Protein AF-A0A956FNY9-F1 (afdb_monomer)

Mean predicted aligned error: 20.66 Å

Structure (mmCIF, N/CA/C/O backbone):
data_AF-A0A956FNY9-F1
#
_entry.id   AF-A0A956FNY9-F1
#
loop_
_atom_site.group_PDB
_atom_site.id
_atom_site.type_symbol
_atom_site.label_atom_id
_atom_site.label_alt_id
_atom_site.label_comp_id
_atom_site.label_asym_id
_atom_site.label_entity_id
_atom_site.label_seq_id
_atom_site.pdbx_PDB_ins_code
_atom_site.Cartn_x
_atom_site.Cartn_y
_atom_site.Cartn_z
_atom_site.occupancy
_atom_site.B_iso_or_equiv
_atom_site.auth_seq_id
_atom_site.auth_comp_id
_atom_site.auth_asym_id
_atom_site.auth_atom_id
_atom_site.pdbx_PDB_model_num
ATOM 1 N N . MET A 1 1 ? -57.944 -16.208 7.566 1.00 44.38 1 MET A N 1
ATOM 2 C CA . MET A 1 1 ? -57.662 -16.495 6.137 1.00 44.38 1 MET A CA 1
ATOM 3 C C . MET A 1 1 ? -56.231 -16.081 5.834 1.00 44.38 1 MET A C 1
ATOM 5 O O . MET A 1 1 ? -55.843 -15.037 6.316 1.00 44.38 1 MET A O 1
ATOM 9 N N . SER A 1 2 ? -55.382 -16.744 5.066 1.00 45.12 2 SER A N 1
ATOM 10 C CA . SER A 1 2 ? -55.201 -18.133 4.656 1.00 45.12 2 SER A CA 1
ATOM 11 C C . SER A 1 2 ? -53.723 -18.191 4.235 1.00 45.12 2 SER A C 1
ATOM 13 O O . SER A 1 2 ? -53.225 -17.270 3.594 1.00 45.12 2 SER A O 1
ATOM 15 N N . ARG A 1 3 ? -53.011 -19.224 4.682 1.00 61.75 3 ARG A N 1
ATOM 16 C CA . ARG A 1 3 ? -51.566 -19.447 4.508 1.00 61.75 3 ARG A CA 1
ATOM 17 C C . ARG A 1 3 ? -51.250 -19.749 3.047 1.00 61.75 3 ARG A C 1
ATOM 19 O O . ARG A 1 3 ? -52.007 -20.539 2.502 1.00 61.75 3 ARG A O 1
ATOM 26 N N . ARG A 1 4 ? -50.080 -19.346 2.520 1.00 63.16 4 ARG A N 1
ATOM 27 C CA . ARG A 1 4 ? -49.234 -20.208 1.656 1.00 63.16 4 ARG A CA 1
ATOM 28 C C . ARG A 1 4 ? -47.748 -19.892 1.853 1.00 63.16 4 ARG A C 1
ATOM 30 O O . ARG A 1 4 ? -47.276 -18.813 1.528 1.00 63.16 4 ARG A O 1
ATOM 37 N N . ARG A 1 5 ? -47.046 -20.870 2.431 1.00 58.44 5 ARG A N 1
ATOM 38 C CA . ARG A 1 5 ? -45.588 -21.016 2.436 1.00 58.44 5 ARG A CA 1
ATOM 39 C C . ARG A 1 5 ? -45.183 -21.624 1.092 1.00 58.44 5 ARG A C 1
ATOM 41 O O . ARG A 1 5 ? -45.842 -22.568 0.665 1.00 58.44 5 ARG A O 1
ATOM 48 N N . LEU A 1 6 ? -44.098 -21.156 0.487 1.00 56.81 6 LEU A N 1
ATOM 49 C CA . LEU A 1 6 ? -43.385 -21.887 -0.560 1.00 56.81 6 LEU A CA 1
ATOM 50 C C . LEU A 1 6 ? -41.918 -21.960 -0.145 1.00 56.81 6 LEU A C 1
ATOM 52 O O . LEU A 1 6 ? -41.164 -21.001 -0.266 1.00 56.81 6 LEU A O 1
ATOM 56 N N . ALA A 1 7 ? -41.567 -23.105 0.436 1.00 48.56 7 ALA A N 1
ATOM 57 C CA . ALA A 1 7 ? -40.194 -23.545 0.583 1.00 48.56 7 ALA A CA 1
ATOM 58 C C . ALA A 1 7 ? -39.709 -23.973 -0.807 1.00 48.56 7 ALA A C 1
ATOM 60 O O . ALA A 1 7 ? -40.304 -24.870 -1.403 1.00 48.56 7 ALA A O 1
ATOM 61 N N . SER A 1 8 ? -38.674 -23.316 -1.329 1.00 48.50 8 SER A N 1
ATOM 62 C CA . SER A 1 8 ? -37.964 -23.789 -2.517 1.00 48.50 8 SER A CA 1
ATOM 63 C C . SER A 1 8 ? -36.744 -24.577 -2.056 1.00 48.50 8 SER A C 1
ATOM 65 O O . SER A 1 8 ? -35.963 -24.107 -1.228 1.00 48.50 8 SER A O 1
ATOM 67 N N . ALA A 1 9 ? -36.673 -25.817 -2.523 1.00 54.06 9 ALA A N 1
ATOM 68 C CA . ALA A 1 9 ? -35.753 -26.845 -2.083 1.00 54.06 9 ALA A CA 1
ATOM 69 C C . ALA A 1 9 ? -34.297 -26.526 -2.453 1.00 54.06 9 ALA A C 1
ATOM 71 O O . ALA A 1 9 ? -33.993 -26.143 -3.581 1.00 54.06 9 ALA A O 1
ATOM 72 N N . LEU A 1 10 ? -33.402 -26.754 -1.488 1.00 50.94 10 LEU A N 1
ATOM 73 C CA . LEU A 1 10 ? -31.972 -26.918 -1.713 1.00 50.94 10 LEU A CA 1
ATOM 74 C C . LEU A 1 10 ? -31.731 -28.088 -2.679 1.00 50.94 10 LEU A C 1
ATOM 76 O O . LEU A 1 10 ? -32.169 -29.206 -2.412 1.00 50.94 10 LEU A O 1
ATOM 80 N N . ALA A 1 11 ? -30.9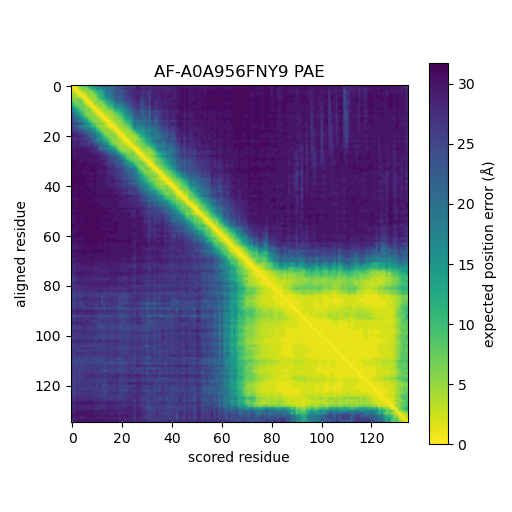48 -27.854 -3.729 1.00 53.75 11 ALA A N 1
ATOM 81 C CA . ALA A 1 11 ? -30.269 -28.902 -4.484 1.00 53.75 11 ALA A CA 1
ATOM 82 C C . ALA A 1 11 ? -28.759 -28.648 -4.394 1.00 53.75 11 ALA A C 1
ATOM 84 O O . ALA A 1 11 ? -28.165 -27.940 -5.203 1.00 53.75 11 ALA A O 1
ATOM 85 N N . PHE A 1 12 ? -28.155 -29.188 -3.338 1.00 47.69 12 PHE A N 1
ATOM 86 C CA . PHE A 1 12 ? -26.717 -29.175 -3.095 1.00 47.69 12 PHE A CA 1
ATOM 87 C C . PHE A 1 12 ? -26.096 -30.291 -3.951 1.00 47.69 12 PHE A C 1
ATOM 89 O O . PHE A 1 12 ? -26.048 -31.446 -3.532 1.00 47.69 12 PHE A O 1
ATOM 96 N N . SER A 1 13 ? -25.698 -29.985 -5.189 1.00 54.59 13 SER A N 1
ATOM 97 C CA . SER A 1 13 ? -24.926 -30.933 -6.006 1.00 54.59 13 SER A CA 1
ATOM 98 C C . SER A 1 13 ? -23.462 -30.878 -5.592 1.00 54.59 13 SER A C 1
ATOM 100 O O . SER A 1 13 ? -22.696 -30.015 -6.012 1.00 54.59 13 SER A O 1
ATOM 102 N N . LEU A 1 14 ? -23.112 -31.811 -4.715 1.00 52.03 14 LEU A N 1
ATOM 103 C CA . LEU A 1 14 ? -21.759 -32.136 -4.300 1.00 52.03 14 LEU A CA 1
ATOM 104 C C . LEU A 1 14 ? -21.060 -32.878 -5.454 1.00 52.03 14 LEU A C 1
ATOM 106 O O . LEU A 1 14 ? -21.3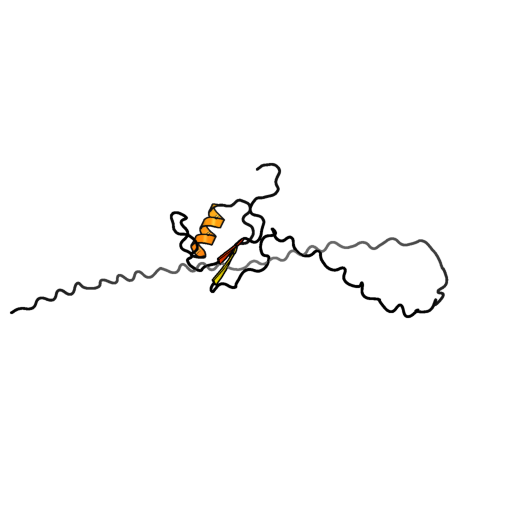37 -34.051 -5.690 1.00 52.03 14 LEU A O 1
ATOM 110 N N . VAL A 1 15 ? -20.162 -32.208 -6.176 1.00 61.62 15 VAL A N 1
ATOM 111 C CA . VAL A 1 15 ? -19.206 -32.874 -7.074 1.00 61.62 15 VAL A CA 1
ATOM 112 C C . VAL A 1 15 ? -17.866 -32.917 -6.345 1.00 61.62 15 VAL A C 1
ATOM 114 O O . VAL A 1 15 ? -17.217 -31.889 -6.165 1.00 61.62 15 VAL A O 1
ATOM 117 N N . LEU A 1 16 ? -17.489 -34.104 -5.862 1.00 56.62 16 LEU A N 1
ATOM 118 C CA . LEU A 1 16 ? -16.159 -34.358 -5.306 1.00 56.62 16 LEU A CA 1
ATOM 119 C C . LEU A 1 16 ? -15.100 -34.252 -6.421 1.00 56.62 16 LEU A C 1
ATOM 121 O O . LEU A 1 16 ? -15.322 -34.796 -7.505 1.00 56.62 16 LEU A O 1
ATOM 125 N N . PRO A 1 17 ? -13.929 -33.643 -6.165 1.00 57.16 17 PRO A N 1
ATOM 126 C CA . PRO A 1 17 ? -12.802 -33.723 -7.080 1.00 57.16 17 PRO A CA 1
ATOM 127 C C . PRO A 1 17 ? -12.147 -35.109 -6.989 1.00 57.16 17 PRO A C 1
ATOM 129 O O . PRO A 1 17 ? -11.829 -35.596 -5.902 1.00 57.16 17 PRO A O 1
ATOM 132 N N . ALA A 1 18 ? -11.919 -35.737 -8.142 1.00 57.41 18 ALA A N 1
ATOM 133 C CA . ALA A 1 18 ? -11.042 -36.894 -8.250 1.00 57.41 18 ALA A CA 1
ATOM 134 C C . ALA A 1 18 ? -9.599 -36.447 -7.964 1.00 57.41 18 ALA A C 1
ATOM 136 O O . ALA A 1 18 ? -9.021 -35.648 -8.699 1.00 57.41 18 ALA A O 1
ATOM 137 N N . ALA A 1 19 ? -9.035 -36.949 -6.869 1.00 47.38 19 ALA A N 1
ATOM 138 C CA . ALA A 1 19 ? -7.631 -36.791 -6.535 1.00 47.38 19 ALA A CA 1
ATOM 139 C C . ALA A 1 19 ? -6.783 -37.646 -7.491 1.00 47.38 19 ALA A C 1
ATOM 141 O O . ALA A 1 19 ? -6.758 -38.871 -7.378 1.00 47.38 19 ALA A O 1
ATOM 142 N N . SER A 1 20 ? -6.078 -37.004 -8.422 1.00 51.44 20 SER A N 1
ATOM 143 C CA . SER A 1 20 ? -4.992 -37.647 -9.166 1.00 51.44 20 SER A CA 1
ATOM 144 C C . SER A 1 20 ? -3.720 -37.591 -8.327 1.00 51.44 20 SER A C 1
ATOM 146 O O . SER A 1 20 ? -3.024 -36.579 -8.277 1.00 51.44 20 SER A O 1
ATOM 148 N N . LEU A 1 21 ? -3.443 -38.698 -7.645 1.00 43.78 21 LEU A N 1
ATOM 149 C CA . LEU A 1 21 ? -2.173 -38.984 -6.995 1.00 43.78 21 LEU A CA 1
ATOM 150 C C . LEU A 1 21 ? -1.182 -39.448 -8.074 1.00 43.78 21 LEU A C 1
ATOM 152 O O . LEU A 1 21 ? -1.336 -40.538 -8.620 1.00 43.78 21 LEU A O 1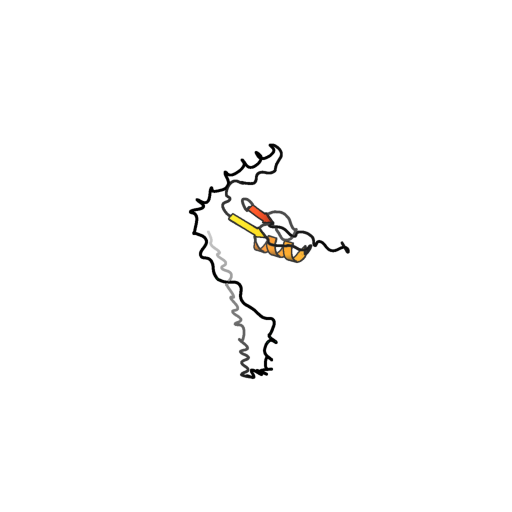
ATOM 156 N N . VAL A 1 22 ? -0.172 -38.635 -8.386 1.00 53.88 22 VAL A N 1
ATOM 157 C CA . VAL A 1 22 ? 1.008 -39.078 -9.144 1.00 53.88 22 VAL A CA 1
ATOM 158 C C . VAL A 1 22 ? 2.185 -39.123 -8.181 1.00 53.88 22 VAL A C 1
ATOM 160 O O . VAL A 1 22 ? 2.694 -38.094 -7.745 1.00 53.88 22 VAL A O 1
ATOM 163 N N . THR A 1 23 ? 2.603 -40.338 -7.841 1.00 47.03 23 THR A N 1
ATOM 164 C CA . THR A 1 23 ? 3.857 -40.646 -7.155 1.00 47.03 23 THR A CA 1
ATOM 165 C C . THR A 1 23 ? 4.829 -41.277 -8.154 1.00 47.03 23 THR A C 1
ATOM 167 O O . THR A 1 23 ? 4.577 -42.356 -8.681 1.00 47.03 23 THR A O 1
ATOM 170 N N . ALA A 1 24 ? 5.964 -40.620 -8.384 1.00 53.91 24 ALA A N 1
ATOM 171 C CA . ALA A 1 24 ? 7.173 -41.199 -8.978 1.00 53.91 24 ALA A CA 1
ATOM 172 C C . ALA A 1 24 ? 8.364 -40.526 -8.266 1.00 53.91 24 ALA A C 1
ATOM 174 O O . ALA A 1 24 ? 8.540 -39.319 -8.377 1.00 53.91 24 ALA A O 1
ATOM 175 N N . ALA A 1 25 ? 8.960 -41.144 -7.245 1.00 41.84 25 ALA A N 1
ATOM 176 C CA . ALA A 1 25 ? 9.925 -42.250 -7.276 1.00 41.84 25 ALA A CA 1
ATOM 177 C C . ALA A 1 25 ? 11.342 -41.815 -7.715 1.00 41.84 25 ALA A C 1
ATOM 179 O O . ALA A 1 25 ? 11.614 -41.616 -8.890 1.00 41.84 25 ALA A O 1
ATOM 180 N N . CYS A 1 26 ? 12.200 -41.702 -6.694 1.00 33.78 26 CYS A N 1
ATOM 181 C CA . CYS A 1 26 ? 13.627 -42.037 -6.588 1.00 33.78 26 CYS A CA 1
ATOM 182 C C . CYS A 1 26 ? 14.613 -41.793 -7.750 1.00 33.78 26 CYS A C 1
ATOM 184 O O . CYS A 1 26 ? 14.586 -42.463 -8.774 1.00 33.78 26 CYS A O 1
ATOM 186 N N . GLY A 1 27 ? 15.635 -40.992 -7.427 1.00 38.41 27 GLY A N 1
ATOM 187 C CA . GLY A 1 27 ? 16.981 -40.980 -8.016 1.00 38.41 27 GLY A CA 1
ATOM 188 C C . GLY A 1 27 ? 17.638 -39.631 -7.692 1.00 38.41 27 GLY A C 1
ATOM 189 O O . GLY A 1 27 ? 17.178 -38.614 -8.181 1.00 38.41 27 GLY A O 1
ATOM 190 N N . GLY A 1 28 ? 18.618 -39.464 -6.804 1.00 32.69 28 GLY A N 1
ATOM 191 C CA . GLY A 1 28 ? 19.601 -40.411 -6.306 1.00 32.69 28 GLY A CA 1
ATOM 192 C C . GLY A 1 28 ? 20.848 -40.400 -7.182 1.00 32.69 28 GLY A C 1
ATOM 193 O O . GLY A 1 28 ? 21.098 -41.404 -7.820 1.00 32.69 28 GLY A O 1
ATOM 194 N N . GLU A 1 29 ? 21.623 -39.308 -7.205 1.00 42.03 29 GLU A N 1
ATOM 195 C CA . GLU A 1 29 ? 23.077 -39.402 -7.406 1.00 42.03 29 GLU A CA 1
ATOM 196 C C . GLU A 1 29 ? 23.802 -38.126 -6.950 1.00 42.03 29 GLU A C 1
ATOM 198 O O . GLU A 1 29 ? 23.787 -37.074 -7.587 1.00 42.03 29 GLU A O 1
ATOM 203 N N . ALA A 1 30 ? 24.444 -38.243 -5.789 1.00 41.94 30 ALA A N 1
ATOM 204 C CA . ALA A 1 30 ? 25.461 -37.326 -5.314 1.00 41.94 30 ALA A CA 1
ATOM 205 C C . ALA A 1 30 ? 26.769 -37.624 -6.061 1.00 41.94 30 ALA A C 1
ATOM 207 O O . ALA A 1 30 ? 27.484 -38.559 -5.711 1.00 41.94 30 ALA A O 1
ATOM 208 N N . SER A 1 31 ? 27.108 -36.828 -7.074 1.00 42.53 31 SER A N 1
ATOM 209 C CA . SER A 1 31 ? 28.434 -36.884 -7.696 1.00 42.53 31 SER A CA 1
ATOM 210 C C . SER A 1 31 ? 29.373 -35.890 -7.011 1.00 42.53 31 SER A C 1
ATOM 212 O O . SER A 1 31 ? 29.628 -34.793 -7.507 1.00 42.53 31 SER A O 1
ATOM 214 N N . GLN A 1 32 ? 29.920 -36.307 -5.867 1.00 38.94 32 GLN A N 1
ATOM 215 C CA . GLN A 1 32 ? 31.156 -35.741 -5.334 1.00 38.94 32 GLN A CA 1
ATOM 216 C C . GLN A 1 32 ? 32.297 -36.043 -6.316 1.00 38.94 32 GLN A C 1
ATOM 218 O O . GLN A 1 32 ? 32.674 -37.198 -6.503 1.00 38.94 32 GLN A O 1
ATOM 223 N N . ARG A 1 33 ? 32.893 -35.009 -6.915 1.00 46.38 33 ARG A N 1
ATOM 224 C CA . ARG A 1 33 ? 34.276 -35.084 -7.401 1.00 46.38 33 ARG A CA 1
ATOM 225 C C . ARG A 1 33 ? 35.118 -34.122 -6.583 1.00 46.38 33 ARG A C 1
ATOM 227 O O . ARG A 1 33 ? 35.113 -32.916 -6.796 1.00 46.38 33 ARG A O 1
ATOM 234 N N . SER A 1 34 ? 35.794 -34.720 -5.611 1.00 44.31 34 SER A N 1
ATOM 235 C CA . SER A 1 34 ? 36.935 -34.172 -4.892 1.00 44.31 34 SER A CA 1
ATOM 236 C C . SER A 1 34 ? 38.059 -33.870 -5.887 1.00 44.31 34 SER A C 1
ATOM 238 O O . SER A 1 34 ? 38.469 -34.758 -6.637 1.00 44.31 34 SER A O 1
ATOM 240 N N . ALA A 1 35 ? 38.547 -32.632 -5.902 1.00 52.50 35 ALA A N 1
ATOM 241 C CA . ALA A 1 35 ? 39.801 -32.264 -6.544 1.00 52.50 35 ALA A CA 1
ATOM 242 C C . ALA A 1 35 ? 40.689 -31.591 -5.495 1.00 52.50 35 ALA A C 1
ATOM 244 O O . ALA A 1 35 ? 40.282 -30.661 -4.801 1.00 52.50 35 ALA A O 1
ATOM 245 N N . ALA A 1 36 ? 41.877 -32.162 -5.349 1.00 47.66 36 ALA A N 1
ATOM 246 C CA . ALA A 1 36 ? 42.831 -31.926 -4.288 1.00 47.66 36 ALA A CA 1
ATOM 247 C C . ALA A 1 36 ? 43.468 -30.526 -4.314 1.00 47.66 36 ALA A C 1
ATOM 249 O O . ALA A 1 36 ? 43.778 -29.969 -5.364 1.00 47.66 36 ALA A O 1
ATOM 250 N N . THR A 1 37 ? 43.736 -30.020 -3.113 1.00 42.59 37 THR A N 1
ATOM 251 C CA . THR A 1 37 ? 44.664 -28.928 -2.795 1.00 42.59 37 THR A CA 1
ATOM 252 C C . THR A 1 37 ? 46.112 -29.290 -3.153 1.00 42.59 37 THR A C 1
ATOM 254 O O . THR A 1 37 ? 46.532 -30.415 -2.875 1.00 42.59 37 THR A O 1
ATOM 257 N N . PRO A 1 38 ? 46.927 -28.323 -3.614 1.00 47.16 38 PRO A N 1
ATOM 258 C CA . PRO A 1 38 ? 48.346 -28.298 -3.270 1.00 47.16 38 PRO A CA 1
ATOM 259 C C . PRO A 1 38 ? 48.705 -27.155 -2.300 1.00 47.16 38 PRO A C 1
ATOM 261 O O . PRO A 1 38 ? 48.124 -26.072 -2.314 1.00 47.16 38 PRO A O 1
ATOM 264 N N . ALA A 1 39 ? 49.656 -27.490 -1.429 1.00 54.53 39 ALA A N 1
ATOM 265 C CA . ALA A 1 39 ? 50.171 -26.786 -0.256 1.00 54.53 39 ALA A CA 1
ATOM 266 C C . ALA A 1 39 ? 50.982 -25.498 -0.564 1.00 54.53 39 ALA A C 1
ATOM 268 O O . ALA A 1 39 ? 51.391 -25.290 -1.707 1.00 54.53 39 ALA A O 1
ATOM 269 N N . PRO A 1 40 ? 51.242 -24.647 0.454 1.00 47.31 40 PRO A N 1
ATOM 270 C CA . PRO A 1 40 ? 51.910 -23.352 0.302 1.00 47.31 40 PRO A CA 1
ATOM 271 C C . PRO A 1 40 ? 53.444 -23.454 0.238 1.00 47.31 40 PRO A C 1
ATOM 273 O O . PRO A 1 40 ? 54.061 -24.218 0.980 1.00 47.31 40 PRO A O 1
ATOM 276 N N . SER A 1 41 ? 54.067 -22.615 -0.593 1.00 46.75 41 SER A N 1
ATOM 277 C CA . SER A 1 41 ? 55.520 -22.410 -0.597 1.00 46.75 41 SER A CA 1
ATOM 278 C C . SER A 1 41 ? 55.948 -21.464 0.532 1.00 46.75 41 SER A C 1
ATOM 280 O O . SER A 1 41 ? 55.609 -20.282 0.523 1.00 46.75 41 SER A O 1
ATOM 282 N N . ALA A 1 42 ? 56.725 -21.993 1.479 1.00 46.09 42 ALA A N 1
ATOM 283 C CA . ALA A 1 42 ? 57.678 -21.250 2.314 1.00 46.09 42 ALA A CA 1
ATOM 284 C C . ALA A 1 42 ? 58.877 -20.798 1.427 1.00 46.09 42 ALA A C 1
ATOM 286 O O . ALA A 1 42 ? 59.027 -21.311 0.322 1.00 46.09 42 ALA A O 1
ATOM 287 N N . VAL A 1 43 ? 59.775 -19.862 1.754 1.00 40.12 43 VAL A N 1
ATOM 288 C CA . VAL A 1 43 ? 60.557 -19.619 2.979 1.00 40.12 43 VAL A CA 1
ATOM 289 C C . VAL A 1 43 ? 61.185 -18.211 2.868 1.00 40.12 43 VAL A C 1
ATOM 291 O O . VAL A 1 43 ? 61.532 -17.785 1.766 1.00 40.12 43 VAL A O 1
ATOM 294 N N . GLY A 1 44 ? 61.385 -17.523 3.996 1.00 32.69 44 GLY A N 1
ATOM 295 C CA . GLY A 1 44 ? 62.265 -16.355 4.117 1.00 32.69 44 GLY A CA 1
ATOM 296 C C . GLY A 1 44 ? 62.535 -16.005 5.587 1.00 32.69 44 GLY A C 1
ATOM 297 O O . GLY A 1 44 ? 61.686 -15.415 6.243 1.00 32.69 44 GLY A O 1
ATOM 298 N N . ASP A 1 45 ? 63.698 -16.443 6.068 1.00 36.38 45 ASP A N 1
ATOM 299 C CA . ASP A 1 45 ? 64.329 -16.388 7.405 1.00 36.38 45 ASP A CA 1
ATOM 300 C C . ASP A 1 45 ? 64.479 -14.952 7.989 1.00 36.38 45 ASP A C 1
ATOM 302 O O . ASP A 1 45 ? 64.446 -13.989 7.235 1.00 36.38 45 ASP A O 1
ATOM 306 N N . ALA A 1 46 ? 64.709 -14.627 9.272 1.00 42.72 46 ALA A N 1
ATOM 307 C CA . ALA A 1 46 ? 64.955 -15.313 10.541 1.00 42.72 46 ALA A CA 1
ATOM 308 C C . ALA A 1 46 ? 64.803 -14.291 11.704 1.00 42.72 46 ALA A C 1
ATOM 310 O O . ALA A 1 46 ? 65.024 -13.097 11.525 1.00 42.72 46 ALA A O 1
ATOM 311 N N . ASN A 1 47 ? 64.499 -14.798 12.906 1.00 52.38 47 ASN A N 1
ATOM 312 C CA . ASN A 1 47 ? 64.889 -14.304 14.241 1.00 52.38 47 ASN A CA 1
ATOM 313 C C . ASN A 1 47 ? 64.981 -12.783 14.506 1.00 52.38 47 ASN A C 1
ATOM 315 O O . ASN A 1 47 ? 66.046 -12.181 14.384 1.00 52.38 47 ASN A O 1
ATOM 319 N N . ALA A 1 48 ? 63.931 -12.226 15.116 1.00 38.88 48 ALA A N 1
ATOM 320 C CA . ALA A 1 48 ? 64.064 -11.109 16.050 1.00 38.88 4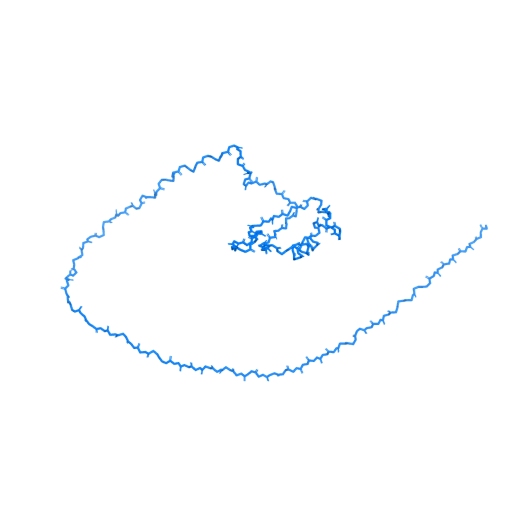8 ALA A CA 1
ATOM 321 C C . ALA A 1 48 ? 63.443 -11.516 17.391 1.00 38.88 48 ALA A C 1
ATOM 323 O O . ALA A 1 48 ? 62.293 -11.943 17.466 1.00 38.88 48 ALA A O 1
ATOM 324 N N . ALA A 1 49 ? 64.270 -11.461 18.428 1.00 42.62 49 ALA A N 1
ATOM 325 C CA . ALA A 1 49 ? 63.987 -11.913 19.776 1.00 42.62 49 ALA A CA 1
ATOM 326 C C . ALA A 1 49 ? 62.699 -11.306 20.359 1.00 42.62 49 ALA A C 1
ATOM 328 O O . ALA A 1 49 ? 62.453 -10.104 20.265 1.00 42.62 49 ALA A O 1
ATOM 329 N N . LEU A 1 50 ? 61.921 -12.161 21.023 1.00 41.91 50 LEU A N 1
ATOM 330 C CA . LEU A 1 50 ? 60.806 -11.784 21.881 1.00 41.91 50 LEU A CA 1
ATOM 331 C C . LEU A 1 50 ? 61.328 -10.930 23.045 1.00 41.91 50 LEU A C 1
ATOM 333 O O . LEU A 1 50 ? 62.005 -11.437 23.939 1.00 41.91 50 LEU A O 1
ATOM 337 N N . THR A 1 51 ? 60.986 -9.645 23.059 1.00 46.09 51 THR A N 1
ATOM 338 C CA . THR A 1 51 ? 61.011 -8.824 24.272 1.00 46.09 51 THR A CA 1
ATOM 339 C C . THR A 1 51 ? 59.588 -8.767 24.840 1.00 46.09 51 THR A C 1
ATOM 341 O O . THR A 1 51 ? 58.657 -8.407 24.119 1.00 46.09 51 THR A O 1
ATOM 344 N N . PRO A 1 52 ? 59.357 -9.117 26.118 1.00 42.19 52 PRO A N 1
ATOM 345 C CA . PRO A 1 52 ? 58.070 -8.874 26.749 1.00 42.19 52 PRO A CA 1
ATOM 346 C C . PRO A 1 52 ? 58.017 -7.403 27.178 1.00 42.19 52 PRO A C 1
ATOM 348 O O . PRO A 1 52 ? 58.418 -7.047 28.285 1.00 42.19 52 PRO A O 1
ATOM 351 N N . ALA A 1 53 ? 57.554 -6.527 26.286 1.00 43.31 53 ALA A N 1
ATOM 352 C CA . ALA A 1 53 ? 57.173 -5.173 26.667 1.00 43.31 53 ALA A CA 1
ATOM 353 C C . ALA A 1 53 ? 55.766 -5.217 27.282 1.00 43.31 53 ALA A C 1
ATOM 355 O O . ALA A 1 53 ? 54.778 -5.463 26.598 1.00 43.31 53 ALA A O 1
ATOM 356 N N . ALA A 1 54 ? 55.749 -5.054 28.604 1.00 46.88 54 ALA A N 1
ATOM 357 C CA . ALA A 1 54 ? 54.629 -4.852 29.513 1.00 46.88 54 ALA A CA 1
ATOM 358 C C . ALA A 1 54 ? 53.260 -4.540 28.876 1.00 46.88 54 ALA A C 1
ATOM 360 O O . ALA A 1 54 ? 53.082 -3.537 28.185 1.00 46.88 54 ALA A O 1
ATOM 361 N N . VAL A 1 55 ? 52.265 -5.354 29.239 1.00 46.44 55 VAL A N 1
ATOM 362 C CA . VAL A 1 55 ? 50.849 -4.986 29.180 1.00 46.44 55 VAL A CA 1
ATOM 363 C C . VAL A 1 55 ? 50.627 -3.771 30.082 1.00 46.44 55 VAL A C 1
ATOM 365 O O . VAL A 1 55 ? 50.508 -3.887 31.296 1.00 46.44 55 VAL A O 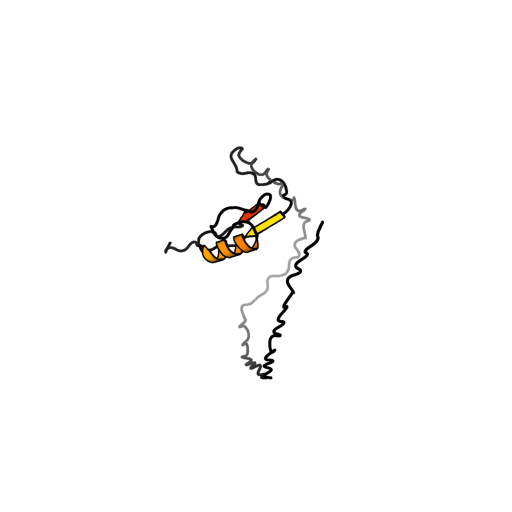1
ATOM 368 N N . ALA A 1 56 ? 50.646 -2.579 29.494 1.00 48.25 56 ALA A N 1
ATOM 369 C CA . ALA A 1 56 ? 50.133 -1.395 30.157 1.00 48.25 56 ALA A CA 1
ATOM 370 C C . ALA A 1 56 ? 48.604 -1.456 30.092 1.00 48.25 56 ALA A C 1
ATOM 372 O O . ALA A 1 56 ? 48.034 -1.567 29.005 1.00 48.25 56 ALA A O 1
ATOM 373 N N . ASP A 1 57 ? 47.963 -1.386 31.258 1.00 50.59 57 ASP A N 1
ATOM 374 C CA . ASP A 1 57 ? 46.533 -1.165 31.452 1.00 50.59 57 ASP A CA 1
ATOM 375 C C . ASP A 1 57 ? 46.066 0.107 30.723 1.00 50.59 57 ASP A C 1
ATOM 377 O O . ASP A 1 57 ? 45.909 1.186 31.299 1.00 50.59 57 ASP A O 1
ATOM 381 N N . ALA A 1 58 ? 45.824 -0.008 29.419 1.00 50.06 58 ALA A N 1
ATOM 382 C CA . ALA A 1 58 ? 45.075 0.977 28.668 1.00 50.06 58 ALA A CA 1
ATOM 383 C C . ALA A 1 58 ? 43.600 0.801 29.038 1.00 50.06 58 ALA A C 1
ATOM 385 O O . ALA A 1 58 ? 42.858 0.045 28.410 1.00 50.06 58 ALA A O 1
ATOM 386 N N . LYS A 1 59 ? 43.174 1.498 30.094 1.00 47.88 59 LYS A N 1
ATOM 387 C CA . LYS A 1 59 ? 41.758 1.717 30.390 1.00 47.88 59 LYS A CA 1
ATOM 388 C C . LYS A 1 59 ? 41.110 2.294 29.131 1.00 47.88 59 LYS A C 1
ATOM 390 O O . LYS A 1 59 ? 41.355 3.449 28.788 1.00 47.88 59 LYS A O 1
ATOM 395 N N . ALA A 1 60 ? 40.306 1.485 28.445 1.00 53.09 60 ALA A N 1
ATOM 396 C CA . ALA A 1 60 ? 39.491 1.931 27.330 1.00 53.09 60 ALA A CA 1
ATOM 397 C C . ALA A 1 60 ? 38.582 3.063 27.825 1.00 53.09 60 ALA A C 1
ATOM 399 O O . ALA A 1 60 ? 37.604 2.839 28.539 1.00 53.09 60 ALA A O 1
ATOM 400 N N . VAL A 1 61 ? 38.937 4.300 27.492 1.00 54.09 61 VAL A N 1
ATOM 401 C CA . VAL A 1 61 ? 38.007 5.419 27.574 1.00 54.09 61 VAL A CA 1
ATOM 402 C C . VAL A 1 61 ? 37.013 5.183 26.447 1.00 54.09 61 VAL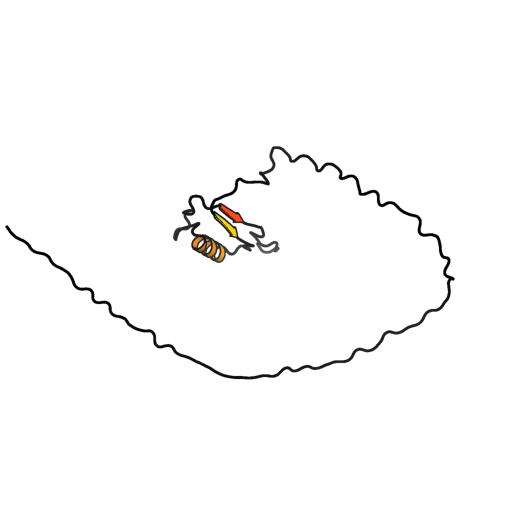 A C 1
ATOM 404 O O . VAL A 1 61 ? 37.367 5.269 25.272 1.00 54.09 61 VAL A O 1
ATOM 407 N N . ALA A 1 62 ? 35.789 4.801 26.811 1.00 62.12 62 ALA A N 1
ATOM 408 C CA . ALA A 1 62 ? 34.681 4.765 25.870 1.00 62.12 62 ALA A CA 1
ATOM 409 C C . ALA A 1 62 ? 34.594 6.141 25.187 1.00 62.12 62 ALA A C 1
ATOM 411 O O . ALA A 1 62 ? 34.684 7.151 25.893 1.00 62.12 62 ALA A O 1
ATOM 412 N N . PRO A 1 63 ? 34.462 6.217 23.851 1.00 64.81 63 PRO A N 1
ATOM 413 C CA . PRO A 1 63 ? 34.281 7.499 23.194 1.00 64.81 63 PRO A CA 1
ATOM 414 C C . PRO A 1 63 ? 33.021 8.146 23.769 1.00 64.81 63 PRO A C 1
ATOM 416 O O . PRO A 1 63 ? 31.931 7.578 23.697 1.00 64.81 63 PRO A O 1
ATOM 419 N N . GLU A 1 64 ? 33.189 9.313 24.384 1.00 64.88 64 GLU A N 1
ATOM 420 C CA . GLU A 1 64 ? 32.079 10.129 24.849 1.00 64.88 64 GLU A CA 1
ATOM 421 C C . GLU A 1 64 ? 31.216 10.453 23.625 1.00 64.88 64 GLU A C 1
ATOM 423 O O . GLU A 1 64 ? 31.692 11.035 22.643 1.00 64.88 64 GLU A O 1
ATOM 428 N N . ALA A 1 65 ? 29.983 9.943 23.627 1.00 69.50 65 ALA A N 1
ATOM 429 C CA . ALA A 1 65 ? 29.088 10.028 22.487 1.00 69.50 65 ALA A CA 1
ATOM 430 C C . ALA A 1 65 ? 28.859 11.505 22.155 1.00 69.50 65 ALA A C 1
ATOM 432 O O . ALA A 1 65 ? 28.257 12.240 22.938 1.00 69.50 65 ALA A O 1
ATOM 433 N N . ARG A 1 66 ? 29.353 11.948 20.994 1.00 72.44 66 ARG A N 1
ATOM 434 C CA . ARG A 1 66 ? 29.018 13.275 20.476 1.00 72.44 66 ARG A CA 1
ATOM 435 C C . ARG A 1 66 ? 27.492 13.355 20.386 1.00 72.44 66 ARG A C 1
ATOM 437 O O . ARG A 1 66 ? 26.908 12.432 19.809 1.00 72.44 66 ARG A O 1
ATOM 444 N N . PRO A 1 67 ? 26.853 14.401 20.935 1.00 71.12 67 PRO A N 1
ATOM 445 C CA . PRO A 1 67 ? 25.417 14.571 20.796 1.00 71.12 67 PRO A CA 1
ATOM 446 C C . PRO A 1 67 ? 25.060 14.497 19.313 1.00 71.12 67 PRO A C 1
ATOM 448 O O . PRO A 1 67 ? 25.647 15.211 18.495 1.00 71.12 67 PRO A O 1
ATOM 451 N N . LEU A 1 68 ? 24.164 13.573 18.962 1.00 73.31 68 LEU A N 1
ATOM 452 C CA . LEU A 1 68 ? 23.635 13.499 17.606 1.00 73.31 68 LEU A CA 1
ATOM 453 C C . LEU A 1 68 ? 22.984 14.853 17.291 1.00 73.31 68 LEU A C 1
ATOM 455 O O . LEU A 1 68 ? 22.357 15.426 18.186 1.00 73.31 68 LEU A O 1
ATOM 459 N N . PRO A 1 69 ? 23.143 15.381 16.066 1.00 76.06 69 PRO A N 1
ATOM 460 C CA . PRO A 1 69 ? 22.483 16.619 15.682 1.00 76.06 69 PRO A CA 1
ATOM 461 C C . PRO A 1 69 ? 20.987 16.505 15.987 1.00 76.06 69 PRO A C 1
ATOM 463 O O . PRO A 1 69 ? 20.348 15.519 15.609 1.00 76.06 69 PRO A O 1
ATOM 466 N N . GLU A 1 70 ? 20.453 17.482 16.721 1.00 72.19 70 GLU A N 1
ATOM 467 C CA . GLU A 1 70 ? 19.022 17.555 17.001 1.00 72.19 70 GLU A CA 1
ATOM 468 C C . GLU A 1 70 ? 18.272 17.578 15.664 1.00 72.19 70 GLU A C 1
ATOM 470 O O . GLU A 1 70 ? 18.643 18.311 14.743 1.00 72.19 70 GLU A O 1
ATOM 475 N N . ALA A 1 71 ? 17.275 16.701 15.525 1.00 73.62 71 ALA A N 1
ATOM 476 C CA . ALA A 1 71 ? 16.547 16.528 14.276 1.00 73.62 71 ALA A CA 1
ATOM 477 C C . ALA A 1 71 ? 15.955 17.866 13.810 1.00 73.62 71 ALA A C 1
ATOM 479 O O . ALA A 1 71 ? 15.364 18.598 14.606 1.00 73.62 71 ALA A O 1
ATOM 480 N N . SER A 1 72 ? 16.108 18.184 12.521 1.00 80.12 72 SER A N 1
ATOM 481 C CA . SER A 1 72 ? 15.526 19.394 11.941 1.00 80.12 72 SER A CA 1
ATOM 482 C C . SER A 1 72 ? 14.006 19.406 12.156 1.00 80.12 72 SER A C 1
ATOM 484 O O . SER A 1 72 ? 13.372 18.366 11.967 1.00 80.12 72 SER A O 1
ATOM 486 N N . PRO A 1 73 ? 13.402 20.556 12.510 1.00 80.00 73 PRO A N 1
ATOM 487 C CA . PRO A 1 73 ? 11.966 20.647 12.791 1.00 80.00 73 PRO A CA 1
ATOM 488 C C . PRO A 1 73 ? 11.089 20.292 11.579 1.00 80.00 73 PRO A C 1
ATOM 490 O O . PRO A 1 73 ? 9.938 19.905 11.758 1.00 80.00 73 PRO A O 1
ATOM 493 N N . ASP A 1 74 ? 11.652 20.370 10.370 1.00 87.94 74 ASP A N 1
ATOM 494 C CA . ASP A 1 74 ? 10.979 20.045 9.108 1.00 87.94 74 ASP A CA 1
ATOM 495 C C . ASP A 1 74 ? 11.204 18.593 8.647 1.00 87.94 74 ASP A C 1
ATOM 497 O O . ASP A 1 74 ? 10.710 18.188 7.593 1.00 87.94 74 ASP A O 1
ATOM 501 N N . ALA A 1 75 ? 11.965 17.790 9.399 1.00 86.69 75 ALA A N 1
ATOM 502 C CA . ALA A 1 75 ? 12.170 16.390 9.055 1.00 86.69 75 ALA A CA 1
ATOM 503 C C . ALA A 1 75 ? 10.873 15.588 9.269 1.00 86.69 75 ALA A C 1
ATOM 505 O O . ALA A 1 75 ? 10.169 15.798 10.264 1.00 86.69 75 ALA A O 1
ATOM 506 N N . PRO A 1 76 ? 10.554 14.631 8.378 1.00 87.00 76 PRO A N 1
ATOM 507 C CA . PRO A 1 76 ? 9.410 13.761 8.588 1.00 87.00 76 PRO A CA 1
ATOM 508 C C . PRO A 1 76 ? 9.568 12.979 9.902 1.00 87.00 76 PRO A C 1
ATOM 510 O O . PRO A 1 76 ? 10.686 12.611 10.285 1.00 87.00 76 PRO A O 1
ATOM 513 N N . PRO A 1 77 ? 8.460 12.702 10.609 1.00 89.06 77 PRO A N 1
ATOM 514 C CA . PRO A 1 77 ? 8.517 12.004 11.881 1.00 89.06 77 PRO A CA 1
ATOM 515 C C . PRO A 1 77 ? 9.098 10.600 11.692 1.00 89.06 77 PRO A C 1
ATOM 517 O O . PRO A 1 77 ? 8.599 9.801 10.905 1.00 89.06 77 PRO A O 1
ATOM 520 N N . THR A 1 78 ? 10.125 10.269 12.472 1.00 90.81 78 THR A N 1
ATOM 521 C CA . THR A 1 78 ? 10.728 8.922 12.500 1.00 90.81 78 THR A CA 1
ATOM 522 C C . THR A 1 78 ? 9.990 7.962 13.433 1.00 90.81 78 THR A C 1
ATOM 524 O O . THR A 1 78 ? 10.293 6.772 13.490 1.00 90.81 78 THR A O 1
ATOM 527 N N . LYS A 1 79 ? 9.008 8.476 14.181 1.00 91.00 79 LYS A N 1
ATOM 528 C CA . LYS A 1 79 ? 8.112 7.712 15.047 1.00 91.00 79 LYS A CA 1
ATOM 529 C C . LYS A 1 79 ? 6.683 8.107 14.725 1.00 91.00 79 LYS A C 1
ATOM 531 O O . LYS A 1 79 ? 6.309 9.267 14.880 1.00 91.00 79 LYS A O 1
ATOM 536 N N . VAL A 1 80 ? 5.893 7.128 14.317 1.00 90.06 80 VAL A N 1
ATOM 537 C CA . VAL A 1 80 ? 4.458 7.283 14.079 1.00 90.06 80 VAL A CA 1
ATOM 538 C C . VAL A 1 80 ? 3.674 6.564 15.180 1.00 90.06 80 VAL A C 1
ATOM 540 O O . VAL A 1 80 ? 4.187 5.595 15.751 1.00 90.06 80 VAL A O 1
ATOM 543 N N . PRO A 1 81 ? 2.455 7.019 15.525 1.00 91.69 81 PRO A N 1
ATOM 544 C CA . PRO A 1 81 ? 1.595 6.289 16.450 1.00 91.69 81 PRO A CA 1
ATOM 545 C C . PRO A 1 81 ? 1.354 4.850 15.978 1.00 91.69 81 PRO A C 1
ATOM 547 O O . PRO A 1 81 ? 1.264 4.584 14.780 1.00 91.69 81 PRO A O 1
ATOM 550 N N . GLY A 1 82 ? 1.230 3.916 16.923 1.00 91.75 82 GLY A N 1
ATOM 551 C CA . GLY A 1 82 ? 0.921 2.524 16.601 1.00 91.75 82 GLY A CA 1
ATOM 552 C C . GLY A 1 82 ? -0.470 2.372 15.979 1.00 91.75 82 GLY A C 1
ATOM 553 O O . GLY A 1 82 ? -1.413 3.054 16.379 1.00 91.75 82 GLY A O 1
ATOM 554 N N . ALA A 1 83 ? -0.604 1.446 15.029 1.00 94.12 83 ALA A N 1
ATOM 555 C CA . ALA A 1 83 ? -1.876 1.100 14.398 1.00 94.12 83 ALA A CA 1
ATOM 556 C C . ALA A 1 83 ? -2.359 -0.286 14.840 1.00 94.12 83 ALA A C 1
ATOM 558 O O . ALA A 1 83 ? -1.564 -1.150 15.207 1.00 94.12 83 ALA A O 1
ATOM 559 N N . LYS A 1 84 ? -3.676 -0.522 14.757 1.00 95.38 84 LYS A N 1
ATOM 560 C CA . LYS A 1 84 ? -4.278 -1.833 15.066 1.00 95.38 84 LYS A CA 1
ATOM 561 C C . LYS A 1 84 ? -3.753 -2.940 14.148 1.00 95.38 84 LYS A C 1
ATOM 563 O O . LYS A 1 84 ? -3.628 -4.083 14.577 1.00 95.38 84 LYS A O 1
ATOM 568 N N . ARG A 1 85 ? -3.477 -2.602 12.884 1.00 97.00 85 ARG A N 1
ATOM 569 C CA . ARG A 1 85 ? -2.905 -3.500 11.879 1.00 97.00 85 ARG A CA 1
ATOM 570 C 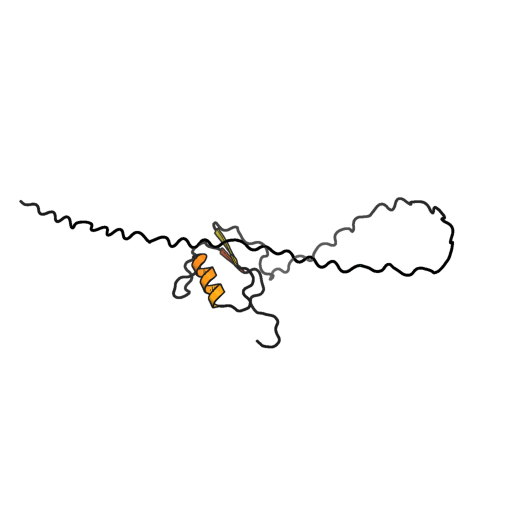C . ARG A 1 85 ? -1.906 -2.726 11.031 1.00 97.00 85 ARG A C 1
ATOM 572 O O . ARG A 1 85 ? -2.236 -1.665 10.506 1.00 97.00 85 ARG A O 1
ATOM 579 N N . ILE A 1 86 ? -0.710 -3.287 10.899 1.00 97.62 86 ILE A N 1
ATOM 580 C CA . ILE A 1 86 ? 0.357 -2.770 10.046 1.00 97.62 86 ILE A CA 1
ATOM 581 C C . ILE A 1 86 ? 0.710 -3.862 9.039 1.00 97.62 86 ILE A C 1
ATOM 583 O O . ILE A 1 86 ? 0.860 -5.024 9.420 1.00 97.62 86 ILE A O 1
ATOM 587 N N . VAL A 1 87 ? 0.824 -3.496 7.767 1.00 97.88 87 VAL A N 1
ATOM 588 C CA . VAL A 1 87 ? 1.343 -4.358 6.700 1.00 97.88 87 VAL A CA 1
ATOM 589 C C . VAL A 1 87 ? 2.593 -3.699 6.136 1.00 97.88 87 VAL A C 1
ATOM 591 O O . VAL A 1 87 ? 2.528 -2.574 5.652 1.00 97.88 87 VAL A O 1
ATOM 594 N N . ALA A 1 88 ? 3.727 -4.391 6.209 1.00 97.25 88 ALA A N 1
ATOM 595 C CA . ALA A 1 88 ? 4.956 -3.955 5.563 1.00 97.25 88 ALA A CA 1
ATOM 596 C C . ALA A 1 88 ? 5.043 -4.568 4.160 1.00 97.25 88 ALA A C 1
ATOM 598 O O . ALA A 1 88 ? 4.869 -5.778 4.007 1.00 97.25 88 ALA A O 1
ATOM 599 N N . LEU A 1 89 ? 5.298 -3.735 3.156 1.00 97.19 89 LEU A N 1
ATOM 600 C CA . LEU A 1 89 ? 5.632 -4.137 1.797 1.00 97.19 89 LEU A CA 1
ATOM 601 C C . LEU A 1 89 ? 7.137 -3.981 1.615 1.00 97.19 89 LEU A C 1
ATOM 603 O O . LEU A 1 89 ? 7.675 -2.911 1.902 1.00 97.19 89 LEU A O 1
ATOM 607 N N . GLY A 1 90 ? 7.772 -5.062 1.164 1.00 93.94 90 GLY A N 1
ATOM 608 C CA . GLY A 1 90 ? 9.186 -5.079 0.806 1.00 93.94 90 GLY A CA 1
ATOM 609 C C . GLY A 1 90 ? 9.476 -4.294 -0.473 1.00 93.94 90 GLY A C 1
ATOM 610 O O . GLY A 1 90 ? 8.662 -3.481 -0.924 1.00 93.94 90 GLY A O 1
ATOM 611 N N . ASP A 1 91 ? 10.634 -4.584 -1.050 1.00 93.12 91 ASP A N 1
ATOM 612 C CA . ASP A 1 91 ? 11.121 -3.965 -2.279 1.00 93.12 91 ASP A CA 1
ATOM 613 C C . ASP A 1 91 ? 10.150 -4.229 -3.440 1.00 93.12 91 ASP A C 1
ATOM 615 O O . ASP A 1 91 ? 9.636 -5.341 -3.607 1.00 93.12 91 ASP A O 1
ATOM 619 N N . VAL A 1 92 ? 9.856 -3.180 -4.208 1.00 93.31 92 VAL A N 1
ATOM 620 C CA . VAL A 1 92 ? 8.876 -3.211 -5.304 1.00 93.31 92 VAL A CA 1
ATOM 621 C C . VAL A 1 92 ? 9.565 -3.356 -6.655 1.00 93.31 92 VAL A C 1
ATOM 623 O O . VAL A 1 92 ? 9.022 -4.033 -7.526 1.00 93.31 92 VAL A O 1
ATOM 626 N N . HIS A 1 93 ? 10.740 -2.741 -6.835 1.00 91.38 93 HIS A N 1
ATOM 627 C CA . HIS A 1 93 ? 11.514 -2.774 -8.083 1.00 91.38 93 HIS A CA 1
ATOM 628 C C . HIS A 1 93 ? 10.666 -2.448 -9.328 1.00 91.38 93 HIS A C 1
ATOM 630 O O . HIS A 1 93 ? 10.736 -3.117 -10.355 1.00 91.38 93 HIS A O 1
ATOM 636 N N . GLY A 1 94 ? 9.779 -1.456 -9.220 1.00 92.06 94 GLY A N 1
ATOM 637 C CA . GLY A 1 94 ? 8.904 -1.031 -10.312 1.00 92.06 94 GLY A CA 1
ATOM 638 C C . GLY A 1 94 ? 7.785 -2.009 -10.706 1.00 92.06 94 GLY A C 1
ATOM 639 O O . GLY A 1 94 ? 6.998 -1.677 -11.595 1.00 92.06 94 GLY A O 1
ATOM 640 N N . ASP A 1 95 ? 7.638 -3.174 -10.061 1.00 93.88 95 ASP A N 1
ATOM 641 C CA . ASP A 1 95 ? 6.582 -4.136 -10.403 1.00 93.88 95 ASP A CA 1
ATOM 642 C C . ASP A 1 95 ? 5.217 -3.697 -9.843 1.00 93.88 95 ASP A C 1
ATOM 644 O O . ASP A 1 95 ? 4.804 -4.003 -8.713 1.00 93.88 95 ASP A O 1
ATOM 648 N N . LEU A 1 96 ? 4.487 -2.951 -10.673 1.00 94.81 96 LEU A N 1
ATOM 649 C CA . LEU A 1 96 ? 3.165 -2.431 -10.347 1.00 94.81 96 LEU A CA 1
ATOM 650 C C . LEU A 1 96 ? 2.129 -3.544 -10.125 1.00 94.81 96 LEU A C 1
ATOM 652 O O . LEU A 1 96 ? 1.280 -3.412 -9.241 1.00 94.81 96 LEU A O 1
ATOM 656 N N . GLU A 1 97 ? 2.177 -4.633 -10.893 1.00 96.50 97 GLU A N 1
ATOM 657 C CA . GLU A 1 97 ? 1.179 -5.704 -10.800 1.00 96.50 97 GLU A CA 1
ATOM 658 C C . GLU A 1 97 ? 1.386 -6.549 -9.542 1.00 96.50 97 GLU A C 1
ATOM 660 O O . GLU A 1 97 ? 0.420 -6.822 -8.818 1.00 96.50 97 GLU A O 1
ATOM 665 N N . ALA A 1 98 ? 2.637 -6.880 -9.208 1.00 96.06 98 ALA A N 1
ATOM 666 C CA . ALA A 1 98 ? 2.964 -7.523 -7.939 1.00 96.06 98 ALA A CA 1
ATOM 667 C C . ALA A 1 98 ? 2.563 -6.640 -6.748 1.00 96.06 98 ALA A C 1
ATOM 669 O O . ALA A 1 98 ? 1.947 -7.125 -5.793 1.00 96.06 98 ALA A O 1
ATOM 670 N N . THR A 1 99 ? 2.813 -5.331 -6.836 1.00 97.00 99 THR A N 1
ATOM 671 C CA . THR A 1 99 ? 2.418 -4.365 -5.800 1.00 97.00 99 THR A CA 1
ATOM 672 C C . THR A 1 99 ? 0.902 -4.310 -5.622 1.00 97.00 99 THR A C 1
ATOM 674 O O . THR A 1 99 ? 0.401 -4.398 -4.499 1.00 97.00 99 THR A O 1
ATOM 677 N N . ARG A 1 100 ? 0.140 -4.224 -6.720 1.00 98.31 100 ARG A N 1
ATOM 678 C CA . ARG A 1 100 ? -1.332 -4.252 -6.691 1.00 98.31 100 ARG A CA 1
ATOM 679 C C . ARG A 1 100 ? -1.848 -5.542 -6.074 1.00 98.31 100 ARG A C 1
ATOM 681 O O . ARG A 1 100 ? -2.749 -5.509 -5.237 1.00 98.31 100 ARG A O 1
ATOM 688 N N . HIS A 1 101 ? -1.268 -6.680 -6.446 1.00 98.31 101 HIS A N 1
ATOM 689 C CA . HIS A 1 101 ? -1.646 -7.968 -5.882 1.00 98.31 101 HIS A CA 1
ATOM 690 C C . HIS A 1 101 ? -1.390 -8.025 -4.369 1.00 98.31 101 HIS A C 1
ATOM 692 O O . HIS A 1 101 ? -2.291 -8.396 -3.614 1.00 98.31 101 HIS A O 1
ATOM 698 N N . ALA A 1 102 ? -0.218 -7.578 -3.912 1.00 98.19 102 ALA A N 1
ATOM 699 C CA . ALA A 1 102 ? 0.117 -7.514 -2.492 1.00 98.19 102 ALA A CA 1
ATOM 700 C C . ALA A 1 102 ? -0.832 -6.587 -1.711 1.00 98.19 102 ALA A C 1
ATOM 702 O O . ALA A 1 102 ? -1.330 -6.959 -0.646 1.00 98.19 102 ALA A O 1
ATOM 703 N N . LEU A 1 103 ? -1.158 -5.412 -2.260 1.00 98.50 103 LEU A N 1
ATOM 704 C CA . LEU A 1 103 ? -2.104 -4.468 -1.657 1.00 98.50 103 LEU A CA 1
ATOM 705 C C . LEU A 1 103 ? -3.529 -5.038 -1.572 1.00 98.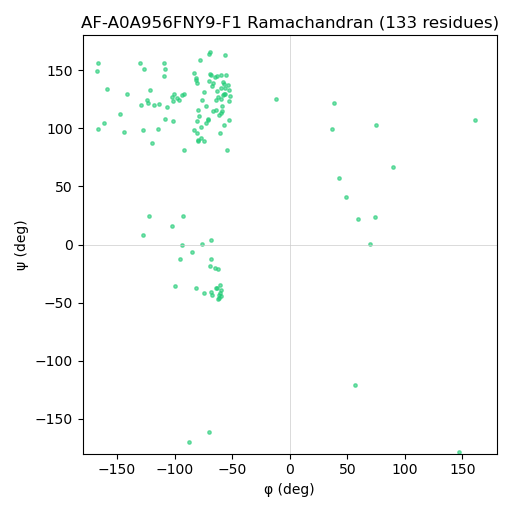50 103 LEU A C 1
ATOM 707 O O . LEU A 1 103 ? -4.211 -4.828 -0.566 1.00 98.50 103 LEU A O 1
ATOM 711 N N . ARG A 1 104 ? -3.982 -5.801 -2.574 1.00 98.62 104 ARG A N 1
ATOM 712 C CA . ARG A 1 104 ? -5.285 -6.490 -2.529 1.00 98.62 104 ARG A CA 1
ATOM 713 C C . ARG A 1 104 ? -5.301 -7.605 -1.483 1.00 98.62 104 ARG A C 1
ATOM 715 O O . ARG A 1 104 ? -6.246 -7.676 -0.703 1.00 98.62 104 ARG A O 1
ATOM 722 N N . ILE A 1 105 ? -4.241 -8.418 -1.389 1.00 98.19 105 ILE A N 1
ATOM 723 C CA . ILE A 1 105 ? -4.089 -9.441 -0.330 1.00 98.19 105 ILE A CA 1
ATOM 724 C C . ILE A 1 105 ? -4.102 -8.794 1.062 1.00 98.19 105 ILE A C 1
ATOM 726 O O . ILE A 1 105 ? -4.709 -9.318 1.999 1.00 98.19 105 ILE A O 1
ATOM 730 N N . ALA A 1 106 ? -3.467 -7.630 1.208 1.00 98.12 106 ALA A N 1
ATOM 731 C CA . ALA A 1 106 ? -3.476 -6.871 2.454 1.00 98.12 106 ALA A CA 1
ATOM 732 C C . ALA A 1 106 ? -4.879 -6.348 2.830 1.00 98.12 106 ALA A C 1
ATOM 734 O O . ALA A 1 106 ? -5.131 -6.064 4.007 1.00 98.12 106 ALA A O 1
ATOM 735 N N . GLY A 1 107 ? -5.795 -6.257 1.860 1.00 98.19 107 GLY A N 1
ATOM 736 C CA . GLY A 1 107 ? -7.080 -5.574 1.989 1.00 98.19 107 GLY A CA 1
ATOM 737 C C . GLY A 1 107 ? -6.933 -4.052 1.981 1.00 98.19 107 GLY A C 1
ATOM 738 O O . GLY A 1 107 ? -7.769 -3.359 2.550 1.00 98.19 107 GLY A O 1
ATOM 739 N N . ALA A 1 108 ? -5.845 -3.536 1.401 1.00 98.50 108 ALA A N 1
ATOM 740 C CA . ALA A 1 108 ? -5.567 -2.107 1.317 1.00 98.50 108 ALA A CA 1
ATOM 741 C C . ALA A 1 108 ? -6.328 -1.444 0.164 1.00 98.50 108 ALA A C 1
ATOM 743 O O . ALA A 1 108 ? -6.807 -0.323 0.328 1.00 98.50 108 ALA A O 1
ATOM 744 N N . ILE A 1 109 ? -6.468 -2.140 -0.972 1.00 98.75 109 ILE A N 1
ATOM 745 C CA . ILE A 1 109 ? -7.151 -1.637 -2.172 1.00 98.75 109 ILE A CA 1
ATOM 746 C C . ILE A 1 109 ? -8.186 -2.629 -2.720 1.00 98.75 109 ILE A C 1
ATOM 748 O O . ILE A 1 109 ? -8.088 -3.833 -2.473 1.00 98.75 109 ILE A O 1
ATOM 752 N N . ASP A 1 110 ? -9.168 -2.114 -3.463 1.00 98.62 110 ASP A N 1
ATOM 753 C CA . ASP A 1 110 ? -10.173 -2.902 -4.181 1.00 98.62 110 ASP A CA 1
ATOM 754 C C . ASP A 1 110 ? -9.716 -3.320 -5.599 1.00 98.62 110 ASP A C 1
ATOM 756 O O . ASP A 1 110 ? -8.541 -3.221 -5.969 1.00 98.62 110 ASP A O 1
ATOM 760 N N . GLY A 1 111 ? -10.650 -3.862 -6.390 1.00 98.31 111 GLY A N 1
ATOM 761 C CA . GLY A 1 111 ? -10.396 -4.272 -7.775 1.00 98.31 111 GLY A CA 1
ATOM 762 C C . GLY A 1 111 ? -10.167 -3.110 -8.748 1.00 98.31 111 GLY A C 1
ATOM 763 O O . GLY A 1 111 ? -9.568 -3.331 -9.794 1.00 98.31 111 GLY A O 1
ATOM 764 N N . ASP A 1 112 ? -10.580 -1.895 -8.382 1.00 98.38 112 ASP A N 1
ATOM 765 C CA . ASP A 1 112 ? -10.410 -0.658 -9.153 1.00 98.38 112 ASP A CA 1
ATOM 766 C C . ASP A 1 112 ? -9.250 0.201 -8.597 1.00 98.38 112 ASP A C 1
ATOM 768 O O . ASP A 1 112 ? -9.159 1.399 -8.869 1.00 98.38 112 ASP A O 1
ATOM 772 N N . ASP A 1 113 ? -8.391 -0.404 -7.769 1.00 98.38 113 ASP A N 1
ATOM 773 C CA . ASP A 1 113 ? -7.255 0.201 -7.063 1.00 98.38 113 ASP A CA 1
ATOM 774 C C . ASP A 1 113 ? -7.607 1.349 -6.108 1.00 98.38 113 ASP A C 1
ATOM 776 O O . ASP A 1 113 ? -6.749 2.161 -5.747 1.00 98.38 113 ASP A O 1
ATOM 780 N N . ARG A 1 114 ? -8.857 1.426 -5.647 1.00 98.62 114 ARG A N 1
ATOM 781 C CA . ARG A 1 114 ? -9.251 2.409 -4.634 1.00 98.62 114 ARG A CA 1
ATOM 782 C C . ARG A 1 114 ? -8.881 1.911 -3.254 1.00 98.62 114 ARG A C 1
ATOM 784 O O . ARG A 1 114 ? -9.063 0.739 -2.935 1.00 98.62 114 ARG A O 1
ATOM 791 N N . TRP A 1 115 ? -8.421 2.823 -2.404 1.00 98.44 115 TRP A N 1
ATOM 792 C CA . TRP A 1 115 ? -8.125 2.505 -1.013 1.00 98.44 115 TRP A CA 1
ATOM 793 C C . TRP A 1 115 ? -9.386 2.085 -0.245 1.00 98.44 115 TRP A C 1
ATOM 795 O O . TRP A 1 115 ? -10.346 2.849 -0.147 1.00 98.44 115 TRP A O 1
ATOM 805 N N . ILE A 1 116 ? -9.342 0.896 0.355 1.00 98.44 116 ILE A N 1
ATOM 806 C CA . ILE A 1 116 ? -10.387 0.325 1.223 1.00 98.44 116 ILE A CA 1
ATOM 807 C C . ILE A 1 116 ? -9.841 -0.148 2.582 1.00 98.44 116 ILE A C 1
ATOM 809 O O . ILE A 1 116 ? -10.568 -0.756 3.365 1.00 98.44 116 ILE A O 1
ATOM 813 N N . GLY A 1 117 ? -8.574 0.148 2.890 1.00 96.88 117 GLY A N 1
ATOM 814 C CA . GLY A 1 117 ? -7.884 -0.346 4.086 1.00 96.88 117 GLY A CA 1
ATOM 815 C C . GLY A 1 117 ? -8.380 0.211 5.427 1.00 96.88 117 GLY A C 1
ATOM 816 O O . GLY A 1 117 ? -8.022 -0.326 6.474 1.00 96.88 117 GLY A O 1
ATOM 817 N N . GLY A 1 118 ? -9.203 1.265 5.436 1.00 96.69 118 GLY A N 1
ATOM 818 C CA . GLY A 1 118 ? -9.698 1.888 6.672 1.00 96.69 118 GLY A CA 1
ATOM 819 C C . GLY A 1 118 ? -8.553 2.341 7.589 1.00 96.69 118 GLY A C 1
ATOM 820 O O . GLY A 1 118 ? -7.709 3.123 7.163 1.00 96.69 118 GLY A O 1
ATOM 821 N N . ASP A 1 119 ? -8.515 1.808 8.818 1.00 96.06 119 ASP A N 1
ATOM 822 C CA . ASP A 1 119 ? -7.472 2.064 9.833 1.00 96.06 119 ASP A CA 1
ATOM 823 C C . ASP A 1 119 ? -6.136 1.323 9.557 1.00 96.06 119 ASP A C 1
ATOM 825 O O . ASP A 1 119 ? -5.215 1.379 10.379 1.00 96.06 119 ASP A O 1
ATOM 829 N N . LEU A 1 120 ? -6.030 0.554 8.465 1.00 97.25 120 LEU A N 1
ATOM 830 C CA . LEU A 1 120 ? -4.805 -0.157 8.086 1.00 97.25 120 LEU A CA 1
ATOM 831 C C . LEU A 1 120 ? -3.674 0.834 7.795 1.00 97.25 120 LEU A C 1
ATOM 833 O O . LEU A 1 120 ? -3.831 1.746 6.990 1.00 97.25 120 LEU A O 1
ATOM 837 N N . VAL A 1 121 ? -2.497 0.581 8.365 1.00 97.25 121 VAL A N 1
ATOM 838 C CA . VAL A 1 121 ? -1.262 1.262 7.962 1.00 97.25 121 VAL A CA 1
ATOM 839 C C . VAL A 1 121 ? -0.450 0.339 7.064 1.00 97.25 121 VAL A C 1
ATOM 841 O O . VAL A 1 121 ? -0.099 -0.774 7.459 1.00 97.25 121 VAL A O 1
ATOM 844 N N . VAL A 1 122 ? -0.139 0.809 5.858 1.00 97.25 122 VAL A N 1
ATOM 845 C CA . VAL A 1 122 ? 0.820 0.160 4.958 1.00 97.25 122 VAL A CA 1
ATOM 846 C C . VAL A 1 122 ? 2.150 0.900 5.056 1.00 97.25 122 VAL A C 1
ATOM 848 O O . VAL A 1 122 ? 2.185 2.123 4.953 1.00 97.25 122 VAL A O 1
ATOM 851 N N . VAL A 1 123 ? 3.235 0.159 5.269 1.00 96.50 123 VAL A N 1
ATOM 852 C CA . VAL A 1 123 ? 4.602 0.686 5.314 1.00 96.50 123 VAL A CA 1
ATOM 853 C C . VAL A 1 123 ? 5.364 0.122 4.131 1.00 96.50 123 VAL A C 1
ATOM 855 O O . VAL A 1 123 ? 5.500 -1.090 4.016 1.00 96.50 123 VAL A O 1
ATOM 858 N N . GLN A 1 124 ? 5.869 0.993 3.271 1.00 95.31 124 GLN A N 1
ATOM 859 C CA . GLN A 1 124 ? 6.789 0.614 2.208 1.00 95.31 124 GLN A CA 1
ATOM 860 C C . GLN A 1 124 ? 8.226 0.801 2.720 1.00 95.31 124 GLN A C 1
ATOM 862 O O . GLN A 1 124 ? 8.531 1.849 3.292 1.00 95.31 124 GLN A O 1
ATOM 867 N N . THR A 1 125 ? 9.075 -0.222 2.587 1.00 94.56 125 THR A N 1
ATOM 868 C CA . THR A 1 125 ? 10.392 -0.277 3.242 1.00 94.56 125 THR A CA 1
ATOM 869 C C . THR A 1 125 ? 11.594 0.201 2.417 1.00 94.56 125 THR A C 1
ATOM 871 O O . THR A 1 125 ? 12.654 0.402 3.007 1.00 94.56 125 THR A O 1
ATOM 874 N N . GLY A 1 126 ? 11.477 0.398 1.103 1.00 91.56 126 GLY A N 1
ATOM 875 C CA . GLY A 1 126 ? 12.581 0.786 0.210 1.00 91.56 126 GLY A CA 1
ATOM 876 C C . GLY A 1 126 ? 12.485 0.216 -1.215 1.00 91.56 126 GLY A C 1
ATOM 877 O O . GLY A 1 126 ? 11.509 -0.438 -1.547 1.00 91.56 126 GLY A O 1
ATOM 878 N N . ASP A 1 127 ? 13.476 0.503 -2.067 1.00 90.75 127 ASP A N 1
ATOM 879 C CA . ASP A 1 127 ? 13.592 -0.016 -3.452 1.00 90.75 127 ASP A CA 1
ATOM 880 C C . ASP A 1 127 ? 12.276 -0.012 -4.248 1.00 90.75 127 ASP A C 1
ATOM 882 O O . ASP A 1 127 ? 11.773 -1.018 -4.748 1.00 90.75 127 ASP A O 1
ATOM 886 N N . GLN A 1 128 ? 11.686 1.181 -4.347 1.00 89.75 128 GLN A N 1
ATOM 887 C CA . GLN A 1 128 ? 10.490 1.394 -5.161 1.00 89.75 128 GLN A CA 1
ATOM 888 C C . GLN A 1 128 ? 10.773 1.271 -6.654 1.00 89.75 128 GLN A C 1
ATOM 890 O O . GLN A 1 128 ? 9.960 0.720 -7.390 1.00 89.75 128 GLN A O 1
ATOM 895 N N . LEU A 1 129 ? 11.912 1.811 -7.066 1.00 87.50 129 LEU A N 1
ATOM 896 C CA . LEU A 1 129 ? 12.430 1.834 -8.423 1.00 87.50 129 LEU A CA 1
ATOM 897 C C . LEU A 1 129 ? 13.845 1.266 -8.381 1.00 87.50 129 LEU A C 1
ATOM 899 O O . LEU A 1 129 ? 14.515 1.377 -7.345 1.00 87.50 129 LEU A O 1
ATOM 903 N N . ASP A 1 130 ? 14.278 0.659 -9.479 1.00 80.19 130 ASP A N 1
ATOM 904 C CA . ASP A 1 130 ? 15.632 0.132 -9.577 1.00 80.19 130 ASP A CA 1
ATOM 905 C C . ASP A 1 130 ? 16.627 1.266 -9.852 1.00 80.19 130 ASP A C 1
ATOM 907 O O . ASP A 1 130 ? 16.280 2.351 -10.304 1.00 80.19 130 ASP A O 1
ATOM 911 N N . ARG A 1 131 ? 17.910 1.046 -9.547 1.00 70.69 131 ARG A N 1
ATOM 912 C CA . ARG A 1 131 ? 18.974 2.046 -9.786 1.00 70.69 131 ARG A CA 1
ATOM 913 C C . ARG A 1 131 ? 19.680 1.883 -11.138 1.00 70.69 131 ARG A C 1
ATOM 915 O O . ARG A 1 131 ? 20.850 2.242 -11.247 1.00 70.69 131 ARG A O 1
ATOM 922 N N . GLY A 1 132 ? 19.020 1.278 -12.122 1.00 63.25 132 GLY A N 1
ATOM 923 C CA . GLY A 1 132 ? 19.606 0.996 -13.434 1.00 63.25 132 GLY A CA 1
ATOM 924 C C . GLY A 1 132 ? 19.553 2.194 -14.382 1.00 63.25 132 GLY A C 1
ATOM 925 O O . GLY A 1 132 ? 18.601 2.962 -14.359 1.00 63.25 132 GLY A O 1
ATOM 926 N N . ASP A 1 133 ? 20.557 2.310 -15.250 1.00 59.84 133 ASP A N 1
ATOM 927 C CA . ASP A 1 133 ? 20.728 3.396 -16.231 1.00 59.84 133 ASP A CA 1
ATOM 928 C C . ASP A 1 133 ? 19.672 3.403 -17.370 1.00 59.84 133 ASP A C 1
ATOM 930 O O . ASP A 1 133 ? 19.768 4.223 -18.284 1.00 59.84 133 ASP A O 1
ATOM 934 N N . ASP A 1 134 ? 18.680 2.505 -17.314 1.00 56.78 134 ASP A N 1
ATOM 935 C CA . ASP A 1 134 ? 17.699 2.210 -18.372 1.00 56.78 134 ASP A CA 1
ATOM 936 C C . ASP A 1 134 ? 16.227 2.411 -17.931 1.00 56.78 134 ASP A C 1
ATOM 938 O O . ASP A 1 134 ? 15.322 1.794 -18.498 1.00 56.78 134 ASP A O 1
ATOM 942 N N . GLU A 1 135 ? 15.964 3.256 -16.927 1.00 52.69 135 GLU A N 1
ATOM 943 C CA . GLU A 1 135 ? 14.592 3.735 -16.645 1.00 52.69 135 GLU A CA 1
ATOM 944 C C . GLU A 1 135 ? 14.116 4.819 -17.630 1.00 52.69 135 GLU A C 1
ATOM 946 O O . GLU A 1 135 ? 14.875 5.781 -17.905 1.00 52.69 135 GLU A O 1
#

Solvent-accessible surface area (backbone atoms only — not comparable to full-atom values): 10006 Å² total; per-residue (Å²): 140,81,89,84,88,81,87,80,79,87,81,85,82,82,78,81,81,83,81,82,85,84,86,82,82,89,83,88,80,86,81,83,76,89,77,84,86,82,84,85,86,81,87,86,88,80,93,78,83,89,72,91,76,74,88,71,88,73,75,78,75,71,80,78,77,72,80,71,80,78,78,60,90,85,54,79,78,92,70,75,84,89,60,96,43,74,46,79,42,67,70,43,57,62,43,60,66,63,49,52,51,52,34,40,74,72,45,36,27,53,98,85,69,44,82,62,34,78,77,51,42,79,42,78,75,48,52,58,56,71,94,58,100,82,121

Sequence (135 aa):
MSRRRLASALAFSLVLPAASLVTAACGGEASQRSAATPAPSAVGDANAALTPAAVADAKAVAPEARPLPEASPDAPPTKVPGAKRIVALGDVHGDLEATRHALRIAGAIDGDDRWIGGDLVVVQTGDQLDRGDDE

pLDDT: mean 70.24, std 22.79, range [32.69, 98.75]

Secondary structure (DSSP, 8-state):
------PPPP-------------------------------------------------------PPPPPPPTTSPPS-----S-EEEE---TT-HHHHHHHHHHHTSB-TTS-B--TTPEEEE-S-SS---TT-

Foldseek 3Di:
DDDDDDDDDDDPPDDDDDDDDDDDDDDDDDDDDDDDDDDDDDDDDDDDDDDPDDDDPPPPPDPPDDPDPDDDPPDDDPDDDDFPAEAEDEACQCVPPVVLVSCVVCVQADPVRDGPNVRYHYHYDDNPHDPDPPD

Radius of gyration: 34.6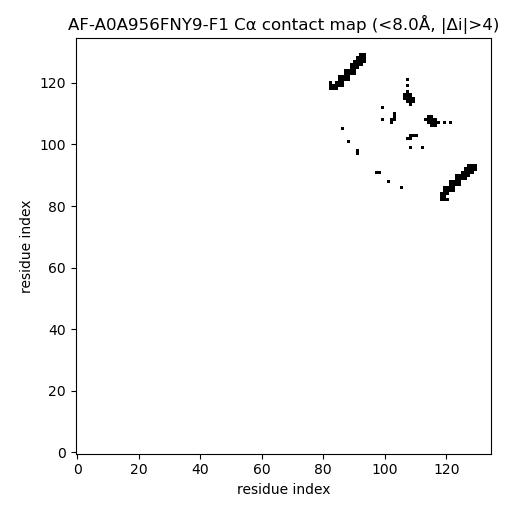5 Å; Cα contacts (8 Å, |Δi|>4): 69; chains: 1; bounding box: 123×63×50 Å